Protein AF-A0A969IMB9-F1 (afdb_monomer_lite)

Sequence (146 aa):
MRGFCYAARTKSISRAAEKLRLSQPSVSLQIKALEQELGAQLFERRGRDIHIELPVTLGEAVLGARIDVPTIDGPVTLSVPRGSNTGTTLRLKNRGIAGANGGARGNQYVRLSLSLPPSTGEAFDAFLERWSAEHPYDPRKNLPTG

Secondary structure (DSSP, 8-state):
-HHHHHHHHHS-HHHHHHHTT--HHHHHHHHHHHHHHHTS-S-EEETTEEEEEEEE-HHHHHH-EEEEEEETTEEEEEEEPTT--TT-EEEETT-SPPPGGGPPP--EEEEEEE---S---HHHHHHHHHHHHHS---TTTTSPP-

Foldseek 3Di:
DQQVVQCVVQVFNVVSCVVVVHDPVVSVVVLVVVCVVVVHRAWDDDPQEIEGEDEDEPCCQQVWDWDWDRANGGTDTDTRDHNHAAQDKDKAAQRTHQDPPRDGGYIYIYGYHYDYDPDQDPVNVVVCVVVCVVDPDDPCPPPDDD

pLDDT: mean 80.12, std 17.5, range [43.72, 98.12]

Structure (mmCIF, N/CA/C/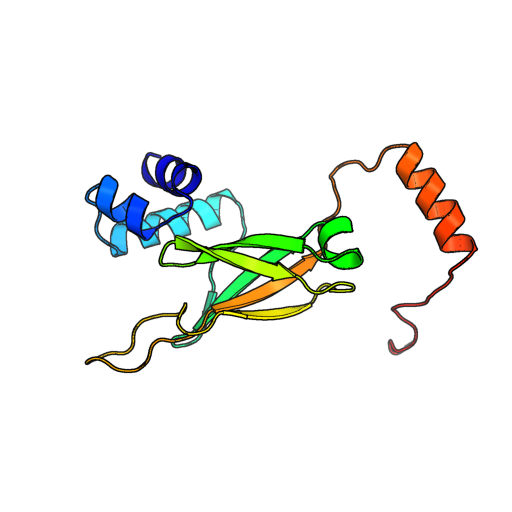O backbone):
data_AF-A0A969IMB9-F1
#
_entry.id   AF-A0A969IMB9-F1
#
loop_
_atom_site.group_PDB
_atom_site.id
_atom_site.type_symbol
_atom_site.label_atom_id
_atom_site.label_alt_id
_atom_site.label_comp_id
_atom_site.label_asym_id
_atom_site.label_entity_id
_atom_site.label_seq_id
_atom_site.pdbx_PDB_ins_code
_atom_site.Cartn_x
_atom_site.Cartn_y
_atom_site.Cartn_z
_atom_site.occupancy
_atom_site.B_iso_or_equiv
_atom_site.auth_seq_id
_atom_site.auth_comp_id
_atom_site.auth_asym_id
_atom_site.auth_atom_id
_atom_site.pdbx_PDB_model_num
ATOM 1 N N . MET A 1 1 ? 24.369 11.920 1.033 1.00 54.59 1 MET A N 1
ATOM 2 C CA . MET A 1 1 ? 23.051 11.434 0.552 1.00 54.59 1 MET A CA 1
ATOM 3 C C . MET A 1 1 ? 22.359 12.456 -0.363 1.00 54.59 1 MET A C 1
ATOM 5 O O . MET A 1 1 ? 21.470 13.170 0.075 1.00 54.59 1 MET A O 1
ATOM 9 N N . ARG A 1 2 ? 22.753 12.569 -1.643 1.00 50.72 2 ARG A N 1
ATOM 10 C CA . ARG A 1 2 ? 22.050 13.443 -2.617 1.00 50.72 2 ARG A CA 1
ATOM 11 C C . ARG A 1 2 ? 20.963 12.694 -3.405 1.00 50.72 2 ARG A C 1
ATOM 13 O O . ARG A 1 2 ? 19.914 13.272 -3.644 1.00 50.72 2 ARG A O 1
ATOM 20 N N . GLY A 1 3 ? 21.193 11.405 -3.685 1.00 49.72 3 GLY A N 1
ATOM 21 C CA . GLY A 1 3 ? 20.258 10.405 -4.237 1.00 49.72 3 GLY A CA 1
ATOM 22 C C . GLY A 1 3 ? 18.849 10.456 -3.687 1.00 49.72 3 GLY A C 1
ATOM 23 O O . GLY A 1 3 ? 17.905 10.855 -4.362 1.00 49.72 3 GLY A O 1
ATOM 24 N N . PHE A 1 4 ? 18.755 10.075 -2.420 1.00 48.19 4 PHE A N 1
ATOM 25 C CA . PHE A 1 4 ? 17.519 9.971 -1.667 1.00 48.19 4 PHE A CA 1
ATOM 26 C C . PHE A 1 4 ? 16.794 11.310 -1.513 1.00 48.19 4 PHE A C 1
ATOM 28 O O . PHE A 1 4 ? 15.621 11.393 -1.842 1.00 48.19 4 PHE A O 1
ATOM 35 N N . CYS A 1 5 ? 17.481 12.388 -1.113 1.00 47.75 5 CYS A N 1
ATOM 36 C CA . CYS A 1 5 ? 16.846 13.705 -1.004 1.00 47.75 5 CYS A CA 1
ATOM 37 C C . CYS A 1 5 ? 16.279 14.185 -2.346 1.00 47.75 5 CYS A C 1
ATOM 39 O O . CYS A 1 5 ? 15.254 14.864 -2.374 1.00 47.75 5 CYS A O 1
ATOM 41 N N . TYR A 1 6 ? 16.918 13.817 -3.463 1.00 53.62 6 TYR A N 1
ATOM 42 C CA . TYR A 1 6 ? 16.375 14.093 -4.784 1.00 53.62 6 TYR A CA 1
ATOM 43 C C . TYR A 1 6 ? 15.188 13.194 -5.109 1.00 53.62 6 TYR A C 1
ATOM 45 O O . TYR A 1 6 ? 14.155 13.724 -5.490 1.00 53.62 6 TYR A O 1
ATOM 53 N N . ALA A 1 7 ? 15.299 11.879 -4.902 1.00 50.91 7 ALA A N 1
ATOM 54 C CA . ALA A 1 7 ? 14.224 10.917 -5.140 1.00 50.91 7 ALA A CA 1
ATOM 55 C C . ALA A 1 7 ? 12.990 11.176 -4.262 1.00 50.91 7 ALA A C 1
ATOM 57 O O . ALA A 1 7 ? 11.878 11.003 -4.736 1.00 50.91 7 ALA A O 1
ATOM 58 N N . ALA A 1 8 ? 13.164 11.655 -3.031 1.00 48.44 8 ALA A N 1
ATOM 59 C CA . ALA A 1 8 ? 12.088 12.052 -2.128 1.00 48.44 8 ALA A CA 1
ATOM 60 C C . ALA A 1 8 ? 11.425 13.369 -2.571 1.00 48.44 8 ALA A C 1
ATOM 62 O O . ALA A 1 8 ? 10.204 13.490 -2.527 1.00 48.44 8 ALA A O 1
ATOM 63 N N . ARG A 1 9 ? 12.202 14.343 -3.074 1.00 49.06 9 ARG A N 1
ATOM 64 C CA . ARG A 1 9 ? 11.669 15.614 -3.608 1.00 49.06 9 ARG A CA 1
ATOM 65 C C . ARG A 1 9 ? 11.014 15.468 -4.982 1.00 49.06 9 ARG A C 1
ATOM 67 O O . ARG A 1 9 ? 10.027 16.136 -5.260 1.00 49.06 9 ARG A O 1
ATOM 74 N N . THR A 1 10 ? 11.559 14.625 -5.858 1.00 48.69 10 THR A N 1
ATOM 75 C CA . THR A 1 10 ? 11.020 14.363 -7.206 1.00 48.69 10 THR A CA 1
ATOM 76 C C . THR A 1 10 ? 10.035 13.205 -7.232 1.00 48.69 10 THR A C 1
ATOM 78 O O . THR A 1 10 ? 9.432 12.949 -8.277 1.00 48.69 10 THR A O 1
ATOM 81 N N . LYS A 1 11 ? 9.923 12.479 -6.114 1.00 53.38 11 LYS A N 1
ATOM 82 C CA . LYS A 1 11 ? 9.200 11.215 -5.959 1.00 53.38 11 LYS A CA 1
ATOM 83 C C . LYS A 1 11 ? 9.602 10.136 -6.988 1.00 53.38 11 LYS A C 1
ATOM 85 O O . LYS A 1 11 ? 8.891 9.151 -7.133 1.00 53.38 11 LYS A O 1
ATOM 90 N N . SER A 1 12 ? 10.720 10.292 -7.717 1.00 52.66 12 SER A N 1
ATOM 91 C CA . SER A 1 12 ? 11.123 9.423 -8.838 1.00 52.66 12 SER A CA 1
ATOM 92 C C . SER A 1 12 ? 12.606 9.063 -8.820 1.00 52.66 12 SER A C 1
ATOM 94 O O . SER A 1 12 ? 13.478 9.935 -8.849 1.00 52.66 12 SER A O 1
ATOM 96 N N . ILE A 1 13 ? 12.866 7.754 -8.848 1.00 56.84 13 ILE A N 1
ATOM 97 C CA . ILE A 1 13 ? 14.195 7.135 -8.825 1.00 56.84 13 ILE A CA 1
ATOM 98 C C . ILE A 1 13 ? 14.941 7.385 -10.143 1.00 56.84 13 ILE A C 1
ATOM 100 O O . ILE A 1 13 ? 16.089 7.823 -10.119 1.00 56.84 13 ILE A O 1
ATOM 104 N N . SER A 1 14 ? 14.283 7.215 -11.294 1.00 51.72 14 SER A N 1
ATOM 105 C CA . SER A 1 14 ? 14.873 7.510 -12.609 1.00 51.72 14 SER A CA 1
ATOM 106 C C . SER A 1 14 ? 15.214 8.989 -12.780 1.00 51.72 14 SER A C 1
ATOM 108 O O . SER A 1 14 ? 16.307 9.313 -13.234 1.00 51.72 14 SER A O 1
ATOM 110 N N . ARG A 1 15 ? 14.337 9.905 -12.342 1.00 53.34 15 ARG A N 1
ATOM 111 C CA . ARG A 1 15 ? 14.634 11.348 -12.388 1.00 53.34 15 ARG A CA 1
ATOM 112 C C . ARG A 1 15 ? 15.738 11.742 -11.416 1.00 53.34 15 ARG A C 1
ATOM 114 O O . ARG A 1 15 ? 16.507 12.650 -11.711 1.00 53.34 15 ARG A O 1
ATOM 121 N N . ALA A 1 16 ? 15.826 11.085 -10.260 1.00 54.69 16 ALA A N 1
ATOM 122 C CA . ALA A 1 16 ? 16.944 11.281 -9.346 1.00 54.69 16 ALA A CA 1
ATOM 123 C C . ALA A 1 16 ? 18.257 10.803 -9.983 1.00 54.69 16 ALA A C 1
ATOM 125 O O . ALA A 1 16 ? 19.244 11.526 -9.926 1.00 54.69 16 ALA A O 1
ATOM 126 N N . ALA A 1 17 ? 18.257 9.651 -10.659 1.00 54.75 17 ALA A N 1
ATOM 127 C CA . ALA A 1 17 ? 19.410 9.120 -11.386 1.00 54.75 17 ALA A CA 1
ATOM 128 C C . ALA A 1 17 ? 19.898 10.075 -12.486 1.00 54.75 17 ALA A C 1
AT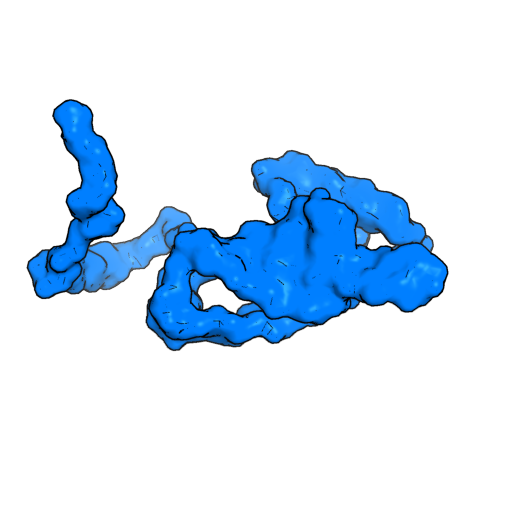OM 130 O O . ALA A 1 17 ? 21.070 10.446 -12.517 1.00 54.75 17 ALA A O 1
ATOM 131 N N . GLU A 1 18 ? 18.976 10.527 -13.337 1.00 56.22 18 GLU A N 1
ATOM 132 C CA . GLU A 1 18 ? 19.235 11.434 -14.456 1.00 56.22 18 GLU A CA 1
ATOM 133 C C . GLU A 1 18 ? 19.770 12.788 -13.968 1.00 56.22 18 GLU A C 1
ATOM 135 O O . GLU A 1 18 ? 20.788 13.288 -14.449 1.00 56.22 18 GLU A O 1
ATOM 140 N N . LYS A 1 19 ? 19.154 13.347 -12.920 1.00 56.94 19 LYS A N 1
ATOM 141 C CA . LYS A 1 19 ? 19.535 14.647 -12.357 1.00 56.94 19 LYS A CA 1
ATOM 142 C C . LYS A 1 19 ? 20.825 14.606 -11.540 1.00 56.94 19 LYS A C 1
ATOM 144 O O . LYS A 1 19 ? 21.503 15.623 -11.414 1.00 56.94 19 LYS A O 1
ATOM 149 N N . LEU A 1 20 ? 21.183 13.438 -11.012 1.00 59.28 20 LEU A N 1
ATOM 150 C CA . LEU A 1 20 ? 22.449 13.203 -10.318 1.00 59.28 20 LEU A CA 1
ATOM 151 C C . LEU A 1 20 ? 23.551 12.692 -11.252 1.00 59.28 20 LEU A C 1
ATOM 153 O O . LEU A 1 20 ? 24.669 12.493 -10.783 1.00 59.28 20 LEU A O 1
ATOM 157 N N . ARG A 1 21 ? 23.255 12.508 -12.549 1.00 61.97 21 ARG A N 1
ATOM 158 C CA . ARG A 1 21 ? 24.157 11.913 -13.551 1.00 61.97 21 ARG A CA 1
ATOM 159 C C . ARG A 1 21 ? 24.731 10.566 -13.092 1.00 61.97 21 ARG A C 1
ATOM 161 O O . ARG A 1 21 ? 25.902 10.271 -13.313 1.00 61.97 21 ARG A O 1
ATOM 168 N N . LEU A 1 22 ? 23.914 9.765 -12.411 1.00 61.50 22 LEU A N 1
ATOM 169 C CA . LEU A 1 22 ? 24.300 8.455 -11.893 1.00 61.50 22 LEU A CA 1
ATOM 170 C C . LEU A 1 22 ? 23.792 7.338 -12.802 1.00 61.50 22 LEU A C 1
ATOM 172 O O . LEU A 1 22 ? 22.708 7.419 -13.376 1.00 61.50 22 LEU A O 1
ATOM 176 N N . SER A 1 23 ? 24.567 6.259 -12.881 1.00 60.41 23 SER A N 1
ATOM 177 C CA . SER A 1 23 ? 24.147 5.037 -13.564 1.00 60.41 23 SER A CA 1
ATOM 178 C C . SER A 1 23 ? 23.084 4.285 -12.747 1.00 60.41 23 SER A C 1
ATOM 180 O O . SER A 1 23 ? 23.063 4.345 -11.515 1.00 60.41 23 SER A O 1
ATOM 182 N N . GLN A 1 24 ? 22.211 3.534 -13.420 1.00 52.66 24 GLN A N 1
ATOM 183 C CA . GLN A 1 24 ? 21.184 2.703 -12.776 1.00 52.66 24 GLN A CA 1
ATOM 184 C C . GLN A 1 24 ? 21.748 1.708 -11.718 1.00 52.66 24 GLN A C 1
ATOM 186 O O . GLN A 1 24 ? 21.113 1.537 -10.669 1.00 52.66 24 GLN A O 1
ATOM 191 N N . PRO A 1 25 ? 22.950 1.113 -11.891 1.00 53.84 25 PRO A N 1
ATOM 192 C CA . PRO A 1 25 ? 23.624 0.355 -10.829 1.00 53.84 25 PRO A CA 1
ATOM 193 C C . PRO A 1 25 ? 23.910 1.165 -9.552 1.00 53.84 25 PRO A C 1
ATOM 195 O O . PRO A 1 25 ? 23.682 0.675 -8.446 1.00 53.84 25 PRO A O 1
ATOM 198 N N . SER A 1 26 ? 24.339 2.425 -9.678 1.00 51.50 26 SER A N 1
ATOM 199 C CA . SER A 1 26 ? 24.624 3.306 -8.531 1.00 51.50 26 SER A CA 1
ATOM 200 C C . SER A 1 26 ? 23.366 3.670 -7.739 1.00 51.50 26 SER A C 1
ATOM 202 O O . SER A 1 26 ? 23.424 3.890 -6.533 1.00 51.50 26 SER A O 1
ATOM 204 N N . VAL A 1 27 ? 22.216 3.703 -8.406 1.00 58.75 27 VAL A N 1
ATOM 205 C CA . VAL A 1 27 ? 20.914 3.981 -7.791 1.00 58.75 27 VAL A CA 1
ATOM 206 C C . VAL A 1 27 ? 20.382 2.753 -7.055 1.00 58.75 27 VAL A C 1
ATOM 208 O O . VAL A 1 27 ? 19.882 2.872 -5.943 1.00 58.75 27 VAL A O 1
ATOM 211 N N . SER A 1 28 ? 20.582 1.563 -7.623 1.00 58.03 28 SER A N 1
ATOM 212 C CA . SER A 1 28 ? 20.258 0.291 -6.964 1.00 58.03 28 SER A CA 1
ATOM 213 C C . SER A 1 28 ? 21.062 0.101 -5.668 1.00 58.03 28 SER A C 1
ATOM 215 O O . SER A 1 28 ? 20.511 -0.331 -4.659 1.00 58.03 28 SER A O 1
ATOM 217 N N . LEU A 1 29 ? 22.341 0.499 -5.656 1.00 57.47 29 LEU A N 1
ATOM 218 C CA . LEU A 1 29 ? 23.175 0.515 -4.444 1.00 57.47 29 LEU A CA 1
ATOM 219 C C . LEU A 1 29 ? 22.670 1.509 -3.387 1.00 57.47 29 LEU A C 1
ATOM 221 O O . LEU A 1 29 ? 22.744 1.220 -2.197 1.00 57.47 29 LEU A O 1
ATOM 225 N N . GLN A 1 30 ? 22.121 2.653 -3.803 1.00 54.06 30 GLN A N 1
ATOM 226 C CA . GLN A 1 30 ? 21.532 3.629 -2.879 1.00 54.06 30 GLN A CA 1
ATOM 227 C C . GLN A 1 30 ? 20.197 3.160 -2.293 1.00 54.06 30 GLN A C 1
ATOM 229 O O . GLN A 1 30 ? 19.937 3.428 -1.126 1.00 54.06 30 GLN A O 1
ATOM 234 N N . ILE A 1 31 ? 19.379 2.440 -3.069 1.00 61.81 31 ILE A N 1
ATOM 235 C CA . ILE A 1 31 ? 18.156 1.796 -2.566 1.00 61.81 31 ILE A CA 1
ATOM 236 C C . ILE A 1 31 ? 18.528 0.739 -1.528 1.00 61.81 31 ILE A C 1
ATOM 238 O O . ILE A 1 31 ? 17.989 0.759 -0.433 1.00 61.81 31 ILE A O 1
ATOM 242 N N . LYS A 1 32 ? 19.520 -0.107 -1.821 1.00 58.50 32 LYS A N 1
ATOM 243 C CA . LYS A 1 32 ? 19.975 -1.151 -0.896 1.00 58.50 32 LYS A CA 1
ATOM 244 C C . LYS A 1 32 ? 20.555 -0.584 0.406 1.00 58.50 32 LYS A C 1
ATOM 246 O O . LYS A 1 32 ? 20.305 -1.129 1.473 1.00 58.50 32 LYS A O 1
ATOM 251 N N . ALA A 1 33 ? 21.297 0.523 0.329 1.00 52.91 33 ALA A N 1
ATOM 252 C CA . ALA A 1 33 ? 21.795 1.229 1.512 1.00 52.91 33 ALA A CA 1
ATOM 253 C C . ALA A 1 33 ? 20.653 1.819 2.360 1.00 52.91 33 ALA A C 1
ATOM 255 O O . ALA A 1 33 ? 20.711 1.775 3.583 1.00 52.91 33 ALA A O 1
ATOM 256 N N . LEU A 1 34 ? 19.594 2.314 1.716 1.00 51.34 34 LEU A N 1
ATOM 257 C CA . LEU A 1 34 ? 18.409 2.839 2.391 1.00 51.34 34 LEU A CA 1
ATOM 258 C C . LEU A 1 34 ? 17.551 1.728 3.012 1.00 51.34 34 LEU A C 1
ATOM 260 O O . LEU A 1 34 ? 17.059 1.889 4.120 1.00 51.34 34 LEU A O 1
ATOM 264 N N . GLU A 1 35 ? 17.392 0.594 2.330 1.00 63.59 35 GLU A N 1
ATOM 265 C CA . GLU A 1 35 ? 16.725 -0.596 2.876 1.00 63.59 35 GLU A CA 1
ATOM 266 C C . GLU A 1 35 ? 17.452 -1.114 4.128 1.00 63.59 35 GLU A C 1
ATOM 268 O O . GLU A 1 35 ? 16.808 -1.524 5.090 1.00 63.59 35 GLU A O 1
ATOM 273 N N . GLN A 1 36 ? 18.790 -1.038 4.147 1.00 52.38 36 GLN A N 1
ATOM 274 C CA . GLN A 1 36 ? 19.604 -1.366 5.323 1.00 52.38 36 GLN A CA 1
ATOM 275 C C . GLN A 1 36 ? 19.453 -0.353 6.466 1.00 52.38 36 GLN A C 1
ATOM 277 O O . GLN A 1 36 ? 19.456 -0.755 7.624 1.00 52.38 36 GLN A O 1
ATOM 282 N N . GLU A 1 37 ? 19.303 0.936 6.159 1.00 43.72 37 GLU A N 1
ATOM 283 C CA . GLU A 1 37 ? 19.127 2.003 7.155 1.00 43.72 37 GLU A CA 1
ATOM 284 C C . GLU A 1 37 ? 17.705 2.030 7.746 1.00 43.72 37 GLU A C 1
ATOM 286 O O . GLU A 1 37 ? 17.531 2.260 8.940 1.00 43.72 37 GLU A O 1
ATOM 291 N N . LEU A 1 38 ? 16.686 1.745 6.929 1.00 51.78 38 LEU A N 1
ATOM 292 C CA . LEU A 1 38 ? 15.278 1.663 7.339 1.00 51.78 38 LEU A CA 1
ATOM 293 C C . LEU A 1 38 ? 14.899 0.299 7.936 1.00 51.78 38 LEU A C 1
ATOM 295 O O . LEU A 1 38 ? 13.809 0.163 8.487 1.00 51.78 38 LEU A O 1
ATOM 299 N N . GLY A 1 39 ? 15.754 -0.719 7.791 1.00 47.28 39 GLY A N 1
ATOM 300 C CA . GLY A 1 39 ? 15.476 -2.087 8.233 1.00 47.28 39 GLY A CA 1
ATOM 301 C C . GLY A 1 39 ? 14.326 -2.772 7.482 1.00 47.28 39 GLY A C 1
ATOM 302 O O . GLY A 1 39 ? 13.771 -3.748 7.981 1.00 47.28 39 GLY A O 1
ATOM 303 N N . ALA A 1 40 ? 13.947 -2.271 6.301 1.00 56.16 40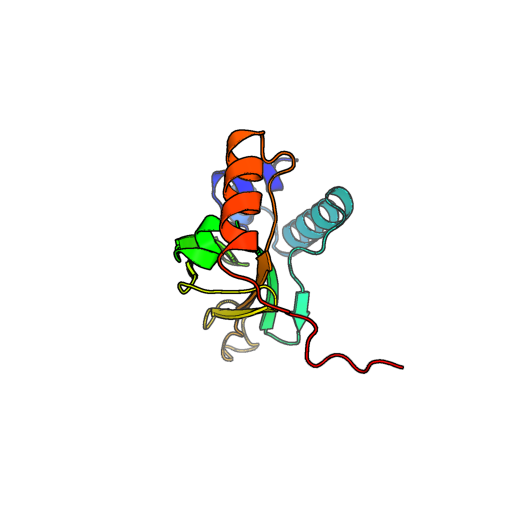 ALA A N 1
ATOM 304 C CA . ALA A 1 40 ? 12.813 -2.763 5.523 1.00 56.16 40 ALA A CA 1
ATOM 305 C C . ALA A 1 40 ? 13.137 -2.798 4.024 1.00 56.16 40 ALA A C 1
ATOM 307 O O . ALA A 1 40 ? 13.651 -1.830 3.461 1.00 56.16 40 ALA A O 1
ATOM 308 N N . GLN A 1 41 ? 12.811 -3.917 3.370 1.00 62.06 41 GLN A N 1
ATOM 309 C CA . GLN A 1 41 ? 12.975 -4.079 1.928 1.00 62.06 41 GLN A CA 1
ATOM 310 C C . GLN A 1 41 ? 11.875 -3.303 1.190 1.00 62.06 41 GLN A C 1
ATOM 312 O O . GLN A 1 41 ? 10.688 -3.562 1.374 1.00 62.06 41 GLN A O 1
ATOM 317 N N . LEU A 1 42 ? 12.268 -2.348 0.349 1.00 67.50 42 LEU A N 1
ATOM 318 C CA . LEU A 1 42 ? 11.359 -1.443 -0.352 1.00 67.50 42 LEU A CA 1
ATOM 319 C C . LEU A 1 42 ? 10.873 -2.046 -1.670 1.00 67.50 42 LEU A C 1
ATOM 321 O O . LEU A 1 42 ? 9.733 -1.807 -2.064 1.00 67.50 42 LEU A O 1
ATOM 325 N N . PHE A 1 43 ? 11.717 -2.829 -2.349 1.00 75.50 43 PHE A N 1
ATOM 326 C CA . PHE A 1 43 ? 11.360 -3.511 -3.591 1.00 75.50 43 PHE A CA 1
ATOM 327 C C . PHE A 1 43 ? 11.866 -4.955 -3.607 1.00 75.50 43 PHE A C 1
ATOM 329 O O . PHE A 1 43 ? 13.056 -5.238 -3.480 1.00 75.50 43 PHE A O 1
ATOM 336 N N . GLU A 1 44 ? 10.967 -5.897 -3.856 1.00 83.00 44 GLU A N 1
ATOM 337 C CA . GLU A 1 44 ? 11.296 -7.297 -4.086 1.00 83.00 44 GLU A CA 1
ATOM 338 C C . GLU A 1 44 ? 11.113 -7.635 -5.567 1.00 83.00 44 GLU A C 1
ATOM 340 O O . GLU A 1 44 ? 10.030 -7.498 -6.134 1.00 83.00 44 GLU A O 1
ATOM 345 N N . ARG A 1 45 ? 12.180 -8.085 -6.228 1.00 85.00 45 ARG A N 1
ATOM 346 C CA . ARG A 1 45 ? 12.109 -8.509 -7.628 1.00 85.00 45 ARG A CA 1
ATOM 347 C C . ARG A 1 45 ? 11.775 -9.995 -7.713 1.00 85.00 45 ARG A C 1
ATOM 349 O O . ARG A 1 45 ? 12.572 -10.829 -7.296 1.00 85.00 45 ARG A O 1
ATOM 356 N N . ARG A 1 46 ? 10.664 -10.325 -8.375 1.00 85.69 46 ARG A N 1
ATOM 357 C CA . ARG A 1 46 ? 10.264 -11.700 -8.714 1.00 85.69 46 ARG A CA 1
ATOM 358 C C . ARG A 1 46 ? 10.236 -11.870 -10.229 1.00 85.69 46 ARG A C 1
ATOM 360 O O . ARG A 1 46 ? 9.297 -11.475 -10.916 1.00 85.69 46 ARG A O 1
ATOM 367 N N . GLY A 1 47 ? 11.320 -12.411 -10.783 1.00 88.88 47 GLY A N 1
ATOM 368 C CA . GLY A 1 47 ? 11.500 -12.502 -12.233 1.00 88.88 47 GLY A CA 1
ATOM 369 C C . GLY A 1 47 ? 11.573 -11.114 -12.880 1.00 88.88 47 GLY A C 1
ATOM 370 O O . GLY A 1 47 ? 12.571 -10.405 -12.725 1.00 88.88 47 GLY A O 1
ATOM 371 N N . ARG A 1 48 ? 10.533 -10.728 -13.628 1.00 85.62 48 ARG A N 1
ATOM 372 C CA . ARG A 1 48 ? 10.384 -9.371 -14.191 1.00 85.62 48 ARG A CA 1
ATOM 373 C C . ARG A 1 48 ? 9.426 -8.495 -13.390 1.00 85.62 48 ARG A C 1
ATOM 375 O O . ARG A 1 48 ? 9.365 -7.297 -13.648 1.00 85.62 48 ARG A O 1
ATOM 382 N N . ASP A 1 49 ? 8.701 -9.067 -12.441 1.00 89.44 49 ASP A N 1
ATOM 383 C CA . ASP A 1 49 ? 7.746 -8.334 -11.632 1.00 89.44 49 ASP A CA 1
ATOM 384 C C . ASP A 1 49 ? 8.428 -7.745 -10.392 1.00 89.44 49 ASP A C 1
ATOM 386 O O . ASP A 1 49 ? 9.443 -8.252 -9.904 1.00 89.44 49 ASP A O 1
ATOM 390 N N . ILE A 1 50 ? 7.878 -6.639 -9.909 1.00 87.06 50 ILE A N 1
ATOM 391 C CA . ILE A 1 50 ? 8.311 -5.945 -8.699 1.00 87.06 50 ILE A CA 1
ATOM 392 C C . ILE A 1 50 ? 7.200 -6.067 -7.668 1.00 87.06 50 ILE A C 1
ATOM 394 O O . ILE A 1 50 ? 6.036 -5.856 -7.984 1.00 87.06 50 ILE A O 1
ATOM 398 N N . HIS A 1 51 ? 7.544 -6.398 -6.440 1.00 91.00 51 HIS A N 1
ATOM 399 C CA . HIS A 1 51 ? 6.628 -6.493 -5.320 1.00 91.00 51 HIS A CA 1
ATOM 400 C C . HIS A 1 51 ? 7.048 -5.474 -4.274 1.00 91.00 51 HIS A C 1
ATOM 402 O O . HIS A 1 51 ? 8.235 -5.324 -3.996 1.00 91.00 51 HIS A O 1
ATOM 408 N N . ILE A 1 52 ? 6.077 -4.758 -3.726 1.00 87.06 52 ILE A N 1
ATOM 409 C CA . ILE A 1 52 ? 6.293 -3.853 -2.602 1.00 87.06 52 ILE A CA 1
ATOM 410 C C . ILE A 1 52 ? 5.232 -4.113 -1.543 1.00 87.06 52 ILE A C 1
ATOM 412 O O . ILE A 1 52 ? 4.100 -4.490 -1.870 1.00 87.06 52 ILE A O 1
ATOM 416 N N . GLU A 1 53 ? 5.586 -3.853 -0.295 1.00 88.19 53 GLU A N 1
ATOM 417 C CA . GLU A 1 53 ? 4.626 -3.704 0.787 1.00 88.19 53 GLU A CA 1
ATOM 418 C C . GLU A 1 53 ? 4.390 -2.212 1.015 1.00 88.19 53 GLU A C 1
ATOM 420 O O . GLU A 1 53 ? 5.333 -1.442 1.195 1.00 88.19 53 GLU A O 1
ATOM 425 N N . LEU A 1 54 ? 3.133 -1.785 0.916 1.00 90.44 54 LEU A N 1
ATOM 426 C CA . LEU A 1 54 ? 2.749 -0.385 1.032 1.00 90.44 54 LEU A CA 1
ATOM 427 C C . LEU A 1 54 ? 1.932 -0.194 2.311 1.00 90.44 54 LEU A C 1
ATOM 429 O O . LEU A 1 54 ? 0.791 -0.672 2.364 1.00 90.44 54 LEU A O 1
ATOM 433 N N . PRO A 1 55 ? 2.483 0.493 3.327 1.00 91.06 55 PRO A N 1
ATOM 434 C CA . PRO A 1 55 ? 1.710 0.853 4.498 1.00 91.06 55 PRO A CA 1
ATOM 435 C C . PRO A 1 55 ? 0.602 1.833 4.105 1.00 91.06 55 PRO A C 1
ATOM 437 O O . PRO A 1 55 ? 0.846 2.802 3.385 1.00 91.06 55 PRO A O 1
ATOM 440 N N . VAL A 1 56 ? -0.609 1.576 4.586 1.00 94.19 56 VAL A N 1
ATOM 441 C CA . VAL A 1 56 ? -1.767 2.463 4.447 1.00 94.19 56 VAL A CA 1
ATOM 442 C C . VAL A 1 56 ? -2.397 2.698 5.810 1.00 94.19 56 VAL A C 1
ATOM 444 O O . VAL A 1 56 ? -2.383 1.833 6.687 1.00 94.19 56 VAL A O 1
ATOM 447 N N . THR A 1 57 ? -2.955 3.882 5.993 1.00 95.00 57 THR A N 1
ATOM 448 C CA . THR A 1 57 ? -3.679 4.246 7.208 1.00 95.00 57 THR A CA 1
ATOM 449 C C . THR A 1 57 ? -5.016 3.511 7.292 1.00 95.00 57 THR A C 1
ATOM 451 O O . THR A 1 57 ? -5.593 3.091 6.282 1.00 95.00 57 THR A O 1
ATOM 454 N N . LEU A 1 58 ? -5.566 3.422 8.507 1.00 95.06 58 LEU A N 1
ATOM 455 C CA . LEU A 1 58 ? -6.921 2.907 8.717 1.00 95.06 58 LEU A CA 1
ATOM 456 C C . LEU A 1 58 ? -7.956 3.675 7.876 1.00 95.06 58 LEU A C 1
ATOM 458 O O . LEU A 1 58 ? -8.834 3.064 7.274 1.00 95.06 58 LEU A O 1
ATOM 462 N N . GLY A 1 59 ? -7.828 5.003 7.788 1.00 95.69 59 GLY A N 1
ATOM 463 C CA . GLY A 1 59 ? -8.732 5.847 7.006 1.00 95.69 59 GLY A CA 1
ATOM 464 C C . GLY A 1 59 ? -8.697 5.528 5.511 1.00 95.69 59 GLY A C 1
ATOM 465 O O . GLY A 1 59 ? -9.747 5.314 4.911 1.00 95.69 59 GLY A O 1
ATOM 466 N N . GLU A 1 60 ? -7.505 5.431 4.917 1.00 97.56 60 GLU A N 1
ATOM 467 C CA . GLU A 1 60 ? -7.343 5.096 3.493 1.00 97.56 60 GLU A CA 1
ATOM 468 C C . GLU A 1 60 ? -7.914 3.718 3.156 1.00 97.56 60 GLU A C 1
ATOM 470 O O . GLU A 1 60 ? -8.538 3.540 2.110 1.00 97.56 60 GLU A O 1
ATOM 475 N N . ALA A 1 61 ? -7.739 2.745 4.047 1.00 97.38 61 ALA A N 1
ATOM 476 C CA . ALA A 1 61 ? -8.254 1.399 3.860 1.00 97.38 61 ALA A CA 1
ATOM 477 C C . ALA A 1 61 ? -9.782 1.327 4.006 1.00 97.38 61 ALA A C 1
ATOM 479 O O . ALA A 1 61 ? -10.463 0.750 3.155 1.00 97.38 61 ALA A O 1
ATOM 480 N N . VAL A 1 62 ? -10.335 1.944 5.054 1.00 96.81 62 VAL A N 1
ATOM 481 C CA . VAL A 1 62 ? -11.773 1.909 5.356 1.00 96.81 62 VAL A CA 1
ATOM 482 C C . VAL A 1 62 ? -12.572 2.750 4.369 1.00 96.81 62 VAL A C 1
ATOM 484 O O . VAL A 1 62 ? -13.630 2.314 3.921 1.00 96.81 62 VAL A O 1
ATOM 487 N N . LEU A 1 63 ? -12.089 3.943 4.020 1.00 97.62 63 LEU A N 1
ATOM 488 C CA . LEU A 1 63 ? -12.824 4.912 3.204 1.00 97.62 63 LEU A CA 1
ATOM 489 C C . LEU A 1 63 ? -12.467 4.835 1.716 1.00 97.62 63 LEU A C 1
ATOM 491 O O . LEU A 1 63 ? -13.266 5.269 0.885 1.00 97.62 63 LEU A O 1
ATOM 495 N N . GLY A 1 64 ? -11.334 4.219 1.378 1.00 97.69 64 GLY A N 1
ATOM 496 C CA . GLY A 1 64 ? -10.728 4.298 0.055 1.00 97.69 64 GLY A CA 1
ATOM 497 C C . GLY A 1 64 ? -9.919 5.586 -0.103 1.00 97.69 64 GLY A C 1
ATOM 498 O O . GLY A 1 64 ? -10.167 6.591 0.562 1.00 97.69 64 GLY A O 1
ATOM 499 N N . ALA A 1 65 ? -8.932 5.563 -0.996 1.00 97.25 65 ALA A N 1
ATOM 500 C CA . ALA A 1 65 ? -8.042 6.700 -1.209 1.00 97.25 65 ALA A CA 1
ATOM 501 C C . ALA A 1 65 ? -7.391 6.681 -2.594 1.00 97.25 65 ALA A C 1
ATOM 503 O O . ALA A 1 65 ? -7.384 5.666 -3.293 1.00 97.25 65 ALA A O 1
ATOM 504 N N . ARG A 1 66 ? -6.796 7.811 -2.983 1.00 97.38 66 ARG A N 1
ATOM 505 C CA . ARG A 1 66 ? -5.835 7.884 -4.088 1.00 97.38 66 ARG A CA 1
ATOM 506 C C . ARG A 1 66 ? -4.489 8.288 -3.507 1.00 97.38 66 ARG A C 1
ATOM 508 O O . ARG A 1 66 ? -4.366 9.398 -3.002 1.00 97.38 66 ARG A O 1
ATOM 515 N N . ILE A 1 67 ? -3.513 7.393 -3.581 1.00 90.38 67 ILE A N 1
ATOM 516 C CA . ILE A 1 67 ? -2.198 7.575 -2.957 1.00 90.38 67 ILE A CA 1
ATOM 517 C C . ILE A 1 67 ? -1.086 7.447 -3.991 1.00 90.38 67 ILE A C 1
ATOM 519 O O . ILE A 1 67 ? -1.235 6.755 -5.001 1.00 90.38 67 ILE A O 1
ATOM 523 N N . ASP A 1 68 ? 0.033 8.121 -3.744 1.00 85.62 68 ASP A N 1
ATOM 524 C CA . ASP A 1 68 ? 1.224 7.998 -4.577 1.00 85.62 68 ASP A CA 1
ATOM 525 C C . ASP A 1 68 ? 1.999 6.740 -4.193 1.00 85.62 68 ASP A C 1
ATOM 527 O O . ASP A 1 68 ? 2.382 6.555 -3.040 1.00 85.62 68 ASP A O 1
ATOM 531 N N . VAL A 1 69 ? 2.272 5.894 -5.181 1.00 85.75 69 VAL A N 1
ATOM 532 C CA . VAL A 1 69 ? 3.004 4.644 -4.994 1.00 85.75 69 VAL A CA 1
ATOM 533 C C . VAL A 1 69 ? 4.351 4.730 -5.689 1.00 85.75 69 VAL A C 1
ATOM 535 O O . VAL A 1 69 ? 4.389 5.034 -6.887 1.00 85.75 69 VAL A O 1
ATOM 538 N N . PRO A 1 70 ? 5.462 4.444 -4.990 1.00 80.38 70 PRO A N 1
ATOM 539 C CA . PRO A 1 70 ? 6.774 4.452 -5.609 1.00 80.38 70 PRO A CA 1
ATOM 540 C C . PRO A 1 70 ? 6.890 3.303 -6.618 1.00 80.38 70 PRO A C 1
ATOM 542 O O . PRO A 1 70 ? 6.568 2.155 -6.317 1.00 80.38 70 PRO A O 1
ATOM 545 N N . THR A 1 71 ? 7.382 3.603 -7.818 1.00 80.75 71 THR A N 1
ATOM 546 C CA . THR A 1 71 ? 7.785 2.598 -8.814 1.00 80.75 71 THR A CA 1
ATOM 547 C C . THR A 1 71 ? 9.217 2.864 -9.257 1.00 80.75 71 THR A C 1
ATOM 549 O O . THR A 1 71 ? 9.768 3.944 -9.022 1.00 80.75 71 THR A O 1
ATOM 552 N N . ILE A 1 72 ? 9.812 1.900 -9.954 1.00 71.62 72 ILE A N 1
ATOM 553 C CA . ILE A 1 72 ? 11.176 2.023 -10.480 1.00 71.62 72 ILE A CA 1
ATOM 554 C C . ILE A 1 72 ? 11.345 3.162 -11.501 1.00 71.62 72 ILE A C 1
ATOM 556 O O . ILE A 1 72 ? 12.454 3.670 -11.634 1.00 71.62 72 ILE A O 1
ATOM 560 N N . ASP A 1 73 ? 10.267 3.602 -12.167 1.00 71.88 73 ASP A N 1
ATOM 561 C CA . ASP A 1 73 ? 10.297 4.700 -13.153 1.00 71.88 73 ASP A CA 1
ATOM 562 C C . ASP A 1 73 ? 9.840 6.053 -12.572 1.00 71.88 73 ASP A C 1
ATOM 564 O O . ASP A 1 73 ? 9.903 7.095 -13.228 1.00 71.88 73 ASP A O 1
ATOM 568 N N . GLY A 1 74 ? 9.338 6.066 -11.338 1.00 70.69 74 GLY A N 1
ATOM 569 C CA . GLY A 1 74 ? 8.670 7.227 -10.753 1.00 70.69 74 GLY A CA 1
ATOM 570 C C . GLY A 1 74 ? 7.405 6.873 -9.985 1.00 70.69 74 GLY A C 1
ATOM 571 O O . GLY A 1 74 ? 6.970 5.726 -10.006 1.00 70.69 74 GLY A O 1
ATOM 572 N N . PRO A 1 75 ? 6.794 7.834 -9.291 1.00 78.00 75 PRO A N 1
ATOM 573 C CA . PRO A 1 75 ? 5.590 7.565 -8.533 1.00 78.00 75 PRO A CA 1
ATOM 574 C C . PRO A 1 75 ? 4.408 7.448 -9.499 1.00 78.00 75 PRO A C 1
ATOM 576 O O . PRO A 1 75 ? 4.372 8.101 -10.548 1.00 78.00 75 PRO A O 1
ATOM 579 N N . VAL A 1 76 ? 3.416 6.648 -9.142 1.00 86.75 76 VAL A N 1
ATOM 580 C CA . VAL A 1 76 ? 2.131 6.622 -9.844 1.00 86.75 76 VAL A CA 1
ATOM 581 C C . VAL A 1 76 ? 1.001 6.690 -8.837 1.00 86.75 76 VAL A C 1
ATOM 583 O O . VAL A 1 76 ? 1.089 6.107 -7.760 1.00 86.75 76 VAL A O 1
ATOM 586 N N . THR A 1 77 ? -0.079 7.376 -9.194 1.00 93.38 77 THR A N 1
ATOM 587 C CA . THR A 1 77 ? -1.277 7.396 -8.359 1.00 93.38 77 THR A CA 1
ATOM 588 C C . THR A 1 77 ? -1.989 6.046 -8.443 1.00 93.38 77 THR A C 1
ATOM 590 O O . THR A 1 77 ? -2.410 5.626 -9.524 1.00 93.38 77 THR A O 1
ATOM 593 N N . LEU A 1 78 ? -2.153 5.384 -7.301 1.00 95.31 78 LEU A N 1
ATOM 594 C CA . LEU A 1 78 ? -2.917 4.152 -7.133 1.00 95.31 78 LEU A CA 1
ATOM 595 C C . LEU A 1 78 ? -4.234 4.457 -6.417 1.00 95.31 78 LEU A C 1
ATOM 597 O O . LEU A 1 78 ? -4.265 5.216 -5.451 1.00 95.31 78 LEU A O 1
ATOM 601 N N . SER A 1 79 ? -5.322 3.843 -6.880 1.00 98.00 79 SER A N 1
ATOM 602 C CA . SER A 1 79 ? -6.602 3.877 -6.173 1.00 98.00 79 SER A CA 1
ATOM 603 C C . SER A 1 79 ? -6.661 2.714 -5.187 1.00 98.00 79 SER A C 1
ATOM 605 O O . SER A 1 79 ? -6.624 1.560 -5.613 1.00 98.00 79 SER A O 1
ATOM 607 N N . VAL A 1 80 ? -6.775 3.015 -3.896 1.00 97.62 80 VAL A N 1
ATOM 608 C CA . VAL A 1 80 ? -7.064 2.049 -2.832 1.00 97.62 80 VAL A CA 1
ATOM 609 C C . VAL A 1 80 ? -8.583 1.879 -2.752 1.00 97.62 80 VAL A C 1
ATOM 611 O O . VAL A 1 80 ? -9.282 2.866 -2.500 1.00 97.62 80 VAL A O 1
ATOM 614 N N . PRO A 1 81 ? -9.126 0.675 -3.004 1.00 97.94 81 PRO A N 1
ATOM 615 C CA . PRO A 1 81 ? -10.557 0.423 -2.864 1.00 97.94 81 PRO A CA 1
ATOM 616 C C . PRO A 1 81 ? -11.039 0.619 -1.423 1.00 97.94 81 PRO A C 1
ATOM 618 O O . PRO A 1 81 ? -10.323 0.300 -0.474 1.00 97.94 81 PRO A O 1
ATOM 621 N N . ARG A 1 82 ? -12.278 1.091 -1.256 1.00 98.12 82 ARG A N 1
ATOM 622 C CA . ARG A 1 82 ? -12.945 1.150 0.051 1.00 98.12 82 ARG A CA 1
ATOM 623 C C . ARG A 1 82 ? -13.054 -0.255 0.653 1.00 98.12 82 ARG A C 1
ATOM 625 O O . ARG A 1 82 ? -13.423 -1.191 -0.052 1.00 98.12 82 ARG A O 1
ATOM 632 N N . GLY A 1 83 ? -12.771 -0.389 1.946 1.00 96.62 83 GLY A N 1
ATOM 633 C CA . GLY A 1 83 ? -12.775 -1.682 2.635 1.00 96.62 83 GLY A CA 1
ATOM 634 C C . GLY A 1 83 ? -11.577 -2.564 2.278 1.00 96.62 83 GLY A C 1
ATOM 635 O O . GLY A 1 83 ? -11.669 -3.787 2.366 1.00 96.62 83 GLY A O 1
ATOM 636 N N . SER A 1 84 ? -10.462 -1.965 1.848 1.00 97.25 84 SER A N 1
ATOM 637 C CA . SER A 1 84 ? -9.208 -2.700 1.666 1.00 97.25 84 SER A CA 1
ATOM 638 C C . SER A 1 84 ? -8.671 -3.196 3.010 1.00 97.25 84 SER A C 1
ATOM 640 O O . SER A 1 84 ? -8.915 -2.582 4.044 1.00 97.25 84 SER A O 1
ATOM 642 N N . ASN A 1 85 ? -7.919 -4.296 3.000 1.00 95.50 85 ASN A N 1
ATOM 643 C CA . ASN A 1 85 ? -7.338 -4.881 4.207 1.00 95.50 85 ASN A CA 1
ATOM 644 C C . ASN A 1 85 ? -5.854 -5.215 3.981 1.00 95.50 85 ASN A C 1
ATOM 646 O O . ASN A 1 85 ? -5.362 -5.203 2.847 1.00 95.50 85 ASN A O 1
ATOM 650 N N . THR A 1 86 ? -5.141 -5.532 5.058 1.00 95.19 86 THR A N 1
ATOM 651 C CA . THR A 1 86 ? -3.789 -6.087 4.988 1.00 95.19 86 THR A CA 1
ATOM 652 C C . THR A 1 86 ? -3.784 -7.337 4.108 1.00 95.19 86 THR A C 1
ATOM 654 O O . THR A 1 86 ? -4.628 -8.222 4.239 1.00 95.19 86 THR A O 1
ATOM 657 N N . GLY A 1 87 ? -2.819 -7.413 3.193 1.00 93.94 87 GLY A N 1
ATOM 658 C CA . GLY A 1 87 ? -2.674 -8.506 2.234 1.00 93.94 87 GLY A CA 1
ATOM 659 C C . GLY A 1 87 ? -3.372 -8.281 0.891 1.00 93.94 87 GLY A C 1
ATOM 660 O O . GLY A 1 87 ? -3.005 -8.948 -0.081 1.00 93.94 87 GLY A O 1
ATOM 661 N N . THR A 1 88 ? -4.297 -7.318 0.780 1.00 96.44 88 THR A N 1
ATOM 662 C CA . THR A 1 88 ? -4.865 -6.919 -0.517 1.00 96.44 88 THR A CA 1
ATOM 663 C C . THR A 1 88 ? -3.736 -6.544 -1.472 1.00 96.44 88 THR A C 1
ATOM 665 O O . THR A 1 88 ? -2.898 -5.705 -1.150 1.00 96.44 88 THR A O 1
ATOM 668 N N . THR A 1 89 ? -3.700 -7.168 -2.652 1.00 97.19 89 THR A N 1
ATOM 669 C CA . THR A 1 89 ? -2.637 -6.941 -3.639 1.00 97.19 89 THR A CA 1
ATOM 670 C C . THR A 1 89 ? -3.189 -6.259 -4.882 1.00 97.19 89 THR A C 1
ATOM 672 O O . THR A 1 89 ? -4.038 -6.805 -5.585 1.00 97.19 89 THR A O 1
ATOM 675 N N . LEU A 1 90 ? -2.679 -5.065 -5.172 1.00 97.44 90 LEU A N 1
ATOM 676 C CA . LEU A 1 90 ? -3.070 -4.250 -6.316 1.00 97.44 90 LEU A CA 1
ATOM 677 C C . LEU A 1 90 ? -1.992 -4.315 -7.400 1.00 97.44 90 LEU A C 1
ATOM 679 O O . LEU A 1 90 ? -0.799 -4.213 -7.117 1.00 97.44 90 LEU A O 1
ATOM 683 N N . ARG A 1 91 ? -2.405 -4.488 -8.659 1.00 97.62 91 ARG A N 1
ATOM 684 C CA . ARG A 1 91 ? -1.484 -4.640 -9.793 1.00 97.62 91 ARG A CA 1
ATOM 685 C C . ARG A 1 91 ? -1.374 -3.355 -10.607 1.00 97.62 91 ARG A C 1
ATOM 687 O O . ARG A 1 91 ? -2.343 -2.897 -11.208 1.00 97.62 91 ARG A O 1
ATOM 694 N N . LEU A 1 92 ? -0.150 -2.866 -10.746 1.00 96.00 92 LEU A N 1
ATOM 695 C CA . LEU A 1 92 ? 0.248 -1.813 -11.670 1.00 96.00 92 LEU A CA 1
ATOM 696 C C . LEU A 1 92 ? 0.852 -2.443 -12.934 1.00 96.00 92 LEU A C 1
ATOM 698 O O . LEU A 1 92 ? 1.945 -3.019 -12.917 1.00 96.00 92 LEU A O 1
ATOM 702 N N . LYS A 1 93 ? 0.123 -2.353 -14.050 1.00 95.50 93 LYS A N 1
ATOM 703 C CA . LYS A 1 93 ? 0.549 -2.931 -15.335 1.00 95.50 93 LYS A CA 1
ATOM 704 C C . LYS A 1 93 ? 1.787 -2.217 -15.882 1.00 95.50 93 LYS A C 1
ATOM 706 O O . LYS A 1 93 ? 1.864 -0.994 -15.818 1.00 95.50 93 LYS A O 1
ATOM 711 N N . ASN A 1 94 ? 2.717 -2.976 -16.466 1.00 92.88 94 ASN A N 1
ATOM 712 C CA . ASN A 1 94 ? 3.923 -2.456 -17.129 1.00 92.88 94 ASN A CA 1
ATOM 713 C C . ASN A 1 94 ? 4.834 -1.594 -16.228 1.00 92.88 94 ASN A C 1
ATOM 715 O O . ASN A 1 94 ? 5.541 -0.719 -16.719 1.00 92.88 94 ASN A O 1
ATOM 719 N N . ARG A 1 95 ? 4.822 -1.823 -14.909 1.00 89.81 95 ARG A N 1
ATOM 720 C CA . ARG A 1 95 ? 5.682 -1.124 -13.931 1.00 89.81 95 ARG A CA 1
ATOM 721 C C . ARG A 1 95 ? 6.794 -1.996 -13.334 1.00 89.81 95 ARG A C 1
ATOM 723 O O . ARG A 1 95 ? 7.481 -1.560 -12.421 1.00 89.81 95 ARG A O 1
ATOM 730 N N . GLY A 1 96 ? 6.993 -3.203 -13.861 1.00 84.50 96 GLY A N 1
ATOM 731 C CA . GLY A 1 96 ? 8.121 -4.077 -13.523 1.00 84.50 96 GLY A CA 1
ATOM 732 C C . GLY A 1 96 ? 9.326 -3.866 -14.443 1.00 84.50 96 GLY A C 1
ATOM 733 O O . GLY A 1 96 ? 9.401 -2.878 -15.162 1.00 84.50 96 GLY A O 1
ATOM 734 N N . ILE A 1 97 ? 10.270 -4.801 -14.461 1.00 83.88 97 ILE A N 1
ATOM 735 C CA . ILE A 1 97 ? 11.502 -4.725 -15.260 1.00 83.88 97 ILE A CA 1
ATOM 736 C C . ILE A 1 97 ? 11.203 -4.895 -16.759 1.00 83.88 97 ILE A C 1
ATOM 738 O O . ILE A 1 97 ? 10.368 -5.717 -17.150 1.00 83.88 97 ILE A O 1
ATOM 742 N N . ALA A 1 98 ? 11.888 -4.122 -17.608 1.00 83.69 98 ALA A N 1
ATOM 743 C CA . ALA A 1 98 ? 11.810 -4.256 -19.065 1.00 83.69 98 ALA A CA 1
ATOM 744 C C . ALA A 1 98 ? 12.292 -5.643 -19.535 1.00 83.69 98 ALA A C 1
ATOM 746 O O . ALA A 1 98 ? 13.238 -6.200 -18.976 1.00 83.69 98 ALA A O 1
ATOM 747 N N . GLY A 1 99 ? 11.645 -6.211 -20.556 1.00 82.50 99 GLY A N 1
ATOM 748 C CA . GLY A 1 99 ? 12.099 -7.455 -21.175 1.00 82.50 99 GLY A CA 1
ATOM 749 C C . GLY A 1 99 ? 13.350 -7.243 -22.033 1.00 82.50 99 GLY A C 1
ATOM 750 O O . GLY A 1 99 ? 13.571 -6.160 -22.572 1.00 82.50 99 GLY A O 1
ATOM 751 N N . ALA A 1 100 ? 14.165 -8.290 -22.176 1.00 82.38 100 ALA A N 1
ATOM 752 C CA . ALA A 1 100 ? 15.292 -8.278 -23.107 1.00 82.38 100 ALA A CA 1
ATOM 753 C C . ALA A 1 100 ? 14.798 -8.150 -24.560 1.00 82.38 100 ALA A C 1
ATOM 755 O O . ALA A 1 100 ? 13.709 -8.626 -24.880 1.00 82.38 100 ALA A O 1
ATOM 756 N N . ASN A 1 101 ? 15.599 -7.527 -25.432 1.00 82.56 101 ASN A N 1
ATOM 757 C CA . ASN A 1 101 ? 15.347 -7.415 -26.878 1.00 82.56 101 ASN A CA 1
ATOM 758 C C . ASN A 1 101 ? 13.950 -6.872 -27.245 1.00 82.56 101 ASN A C 1
ATOM 760 O O . ASN A 1 101 ? 13.314 -7.355 -28.176 1.00 82.56 101 ASN A O 1
ATOM 764 N N . GLY A 1 102 ? 13.443 -5.892 -26.490 1.00 79.19 102 GLY A N 1
ATOM 765 C CA . GLY A 1 102 ? 12.110 -5.320 -26.723 1.00 79.19 102 GLY A CA 1
ATOM 766 C C . GLY A 1 102 ? 10.951 -6.178 -26.204 1.00 79.19 102 GLY A C 1
ATOM 767 O O . GLY A 1 102 ? 9.791 -5.878 -26.478 1.00 79.19 102 GLY A O 1
ATOM 768 N N . GLY A 1 103 ? 11.237 -7.232 -25.435 1.00 86.75 103 GLY A N 1
ATOM 769 C CA . GLY A 1 103 ? 10.222 -8.047 -24.780 1.00 86.75 103 GLY A CA 1
ATOM 770 C C . GLY A 1 103 ? 9.353 -7.243 -23.807 1.00 86.75 103 GLY A C 1
ATOM 771 O O . GLY A 1 103 ? 9.769 -6.219 -23.259 1.00 86.75 103 GLY A O 1
ATOM 772 N N . ALA A 1 104 ? 8.139 -7.745 -23.557 1.00 89.38 104 ALA A N 1
ATOM 773 C CA . ALA A 1 104 ? 7.161 -7.088 -22.692 1.00 89.38 104 ALA A CA 1
ATOM 774 C C . ALA A 1 104 ? 7.749 -6.706 -21.321 1.00 89.38 104 ALA A C 1
ATOM 776 O O . ALA A 1 104 ? 8.653 -7.358 -20.793 1.00 89.38 104 ALA A O 1
ATOM 777 N N . ARG A 1 105 ? 7.218 -5.653 -20.710 1.00 90.81 105 ARG A N 1
ATOM 778 C CA . ARG A 1 105 ? 7.616 -5.242 -19.363 1.00 90.81 105 ARG A CA 1
ATOM 779 C C . ARG A 1 105 ? 6.880 -6.079 -18.315 1.00 90.81 105 ARG A C 1
ATOM 781 O O . ARG A 1 105 ? 5.747 -6.502 -18.541 1.00 90.81 105 ARG A O 1
ATOM 788 N N . GLY A 1 106 ? 7.524 -6.332 -17.179 1.00 92.44 106 GLY A N 1
ATOM 789 C CA . GLY A 1 106 ? 6.847 -6.898 -16.012 1.00 92.44 106 GLY A CA 1
ATOM 790 C C . GLY A 1 106 ? 5.858 -5.914 -15.380 1.00 92.44 106 GLY A C 1
ATOM 791 O O . GLY A 1 106 ? 5.669 -4.783 -15.836 1.00 92.44 106 GLY A O 1
ATOM 792 N N . ASN A 1 107 ? 5.237 -6.323 -14.286 1.00 96.12 107 ASN A N 1
ATOM 793 C CA . ASN A 1 107 ? 4.271 -5.549 -13.515 1.00 96.12 107 ASN A CA 1
ATOM 794 C C . ASN A 1 107 ? 4.837 -5.191 -12.143 1.00 96.12 107 ASN A C 1
ATOM 796 O O . ASN A 1 107 ? 5.822 -5.772 -11.698 1.00 96.12 107 ASN A O 1
ATOM 800 N N . GLN A 1 108 ? 4.183 -4.255 -11.465 1.00 94.06 108 GLN A N 1
ATOM 801 C CA . GLN A 1 108 ? 4.398 -4.051 -10.042 1.00 94.06 108 GLN A CA 1
ATOM 802 C C . GLN A 1 108 ? 3.159 -4.495 -9.263 1.00 94.06 108 GLN A C 1
ATOM 804 O O . GLN A 1 108 ? 2.035 -4.159 -9.636 1.00 94.06 108 GLN A O 1
ATOM 809 N N . TYR A 1 109 ? 3.364 -5.252 -8.195 1.00 97.12 109 TYR A N 1
ATOM 810 C CA . TYR A 1 109 ? 2.347 -5.695 -7.256 1.00 97.12 109 TYR A CA 1
ATOM 811 C C . TYR A 1 109 ? 2.548 -4.968 -5.934 1.00 97.12 109 TYR A C 1
ATOM 813 O O . TYR A 1 109 ? 3.635 -4.962 -5.362 1.00 97.12 109 TYR A O 1
ATOM 821 N N . VAL A 1 110 ? 1.483 -4.335 -5.470 1.00 95.69 110 VAL A N 1
ATOM 822 C CA . VAL A 1 110 ? 1.460 -3.515 -4.267 1.00 95.69 110 VAL A CA 1
ATOM 823 C C . VAL A 1 110 ? 0.622 -4.255 -3.242 1.00 95.69 110 VAL A C 1
ATOM 825 O O . VAL A 1 110 ? -0.600 -4.308 -3.382 1.00 95.69 110 VAL A O 1
ATOM 828 N N . ARG A 1 111 ? 1.267 -4.868 -2.251 1.00 96.25 111 ARG A N 1
ATOM 829 C CA . ARG A 1 111 ? 0.587 -5.522 -1.133 1.00 96.25 111 ARG A CA 1
ATOM 830 C C . ARG A 1 111 ? 0.340 -4.486 -0.047 1.00 96.25 111 ARG A C 1
ATOM 832 O O . ARG A 1 111 ? 1.287 -3.902 0.465 1.00 96.25 111 ARG A O 1
ATOM 839 N N . LEU A 1 112 ? -0.921 -4.237 0.277 1.00 95.56 112 LEU A N 1
ATOM 840 C CA . LEU A 1 112 ? -1.286 -3.278 1.313 1.00 95.56 112 LEU A CA 1
ATOM 841 C C . LEU A 1 112 ? -1.015 -3.864 2.700 1.00 95.56 112 LEU A C 1
ATOM 843 O O . LEU A 1 112 ? -1.255 -5.052 2.933 1.00 95.56 112 LEU A O 1
ATOM 847 N N . SER A 1 113 ? -0.562 -3.017 3.616 1.00 94.50 113 SER A N 1
ATOM 848 C CA . SER A 1 113 ? -0.397 -3.339 5.031 1.00 94.50 113 SER A CA 1
ATOM 849 C C . SER A 1 113 ? -0.978 -2.209 5.872 1.00 94.50 113 SER A C 1
ATOM 851 O O . SER A 1 113 ? -0.622 -1.049 5.682 1.00 94.50 113 SER A O 1
ATOM 853 N N . LEU A 1 114 ? -1.924 -2.512 6.758 1.00 94.12 114 LEU A N 1
ATOM 854 C CA . LEU A 1 114 ? -2.490 -1.513 7.660 1.00 94.12 114 LEU A CA 1
ATOM 855 C C . LEU A 1 114 ? -1.444 -1.083 8.688 1.00 94.12 114 LEU A C 1
ATOM 857 O O . LEU A 1 114 ? -0.932 -1.911 9.437 1.00 94.12 114 LEU A O 1
ATOM 861 N N . SER A 1 115 ? -1.181 0.220 8.757 1.00 91.88 115 SER A N 1
ATOM 862 C CA . SER A 1 115 ? -0.324 0.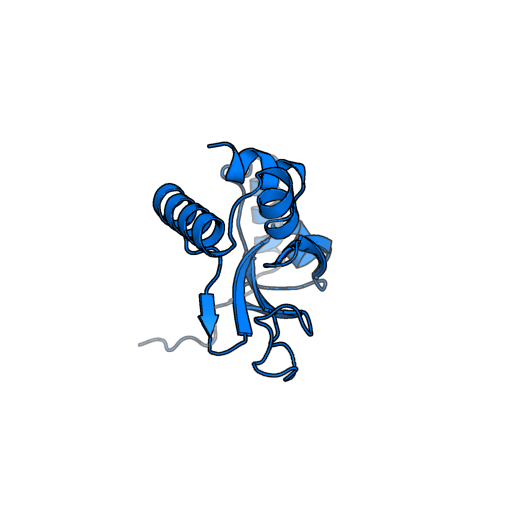822 9.773 1.00 91.88 115 SER A CA 1
ATOM 863 C C . SER A 1 115 ? -1.136 1.777 10.637 1.00 91.88 115 SER A C 1
ATOM 865 O O . SER A 1 115 ? -1.800 2.686 10.134 1.00 91.88 115 SER A O 1
ATOM 867 N N . LEU A 1 116 ? -1.060 1.580 11.950 1.00 89.31 116 LEU A N 1
ATOM 868 C CA . LEU A 1 116 ? -1.634 2.496 12.929 1.00 89.31 116 LEU A CA 1
ATOM 869 C C . LEU A 1 116 ? -0.662 3.652 13.215 1.00 89.31 116 LEU A C 1
ATOM 871 O O . LEU A 1 116 ? 0.549 3.491 13.030 1.00 89.31 116 LEU A O 1
ATOM 875 N N . PRO A 1 117 ? -1.170 4.825 13.632 1.00 87.12 117 PRO A N 1
ATOM 876 C CA . PRO A 1 117 ? -0.312 5.898 14.116 1.00 87.12 117 PRO A CA 1
ATOM 877 C C . PRO A 1 117 ?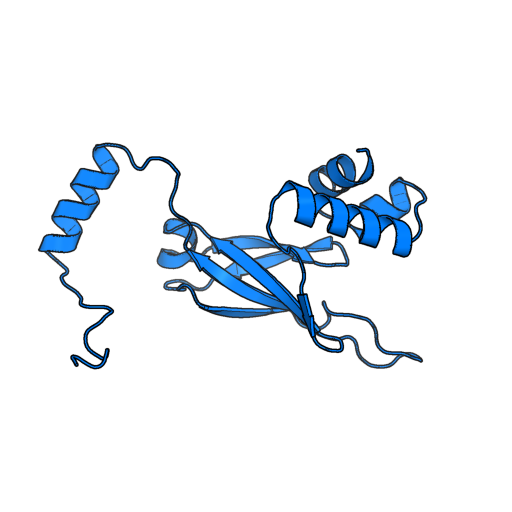 0.408 5.472 15.411 1.00 87.12 117 PRO A C 1
ATOM 879 O O . PRO A 1 117 ? -0.089 4.607 16.132 1.00 87.12 117 PRO A O 1
ATOM 882 N N . PRO A 1 118 ? 1.552 6.094 15.749 1.00 84.56 118 PRO A N 1
ATOM 883 C CA . PRO A 1 118 ? 2.291 5.785 16.978 1.00 84.56 118 PRO A CA 1
ATOM 884 C C . PRO A 1 118 ? 1.517 6.135 18.259 1.00 84.56 118 PRO A C 1
ATOM 886 O O . PRO A 1 118 ? 1.830 5.616 19.324 1.00 84.56 118 PRO A O 1
ATOM 889 N N . SER A 1 119 ? 0.526 7.024 18.161 1.00 87.00 119 SER A N 1
ATOM 890 C CA . SER A 1 119 ? -0.415 7.352 19.228 1.00 87.00 119 SER A CA 1
ATOM 891 C C . SER A 1 119 ? -1.778 7.657 18.615 1.00 87.00 119 SER A C 1
ATOM 893 O O . SER A 1 119 ? -1.863 8.307 17.570 1.00 87.00 119 SER A O 1
ATOM 895 N N . THR A 1 120 ? -2.829 7.159 19.252 1.00 84.19 120 THR A N 1
ATOM 896 C CA . THR A 1 120 ? -4.228 7.297 18.837 1.00 84.19 120 THR A CA 1
ATOM 897 C C . THR A 1 120 ? -4.945 8.447 19.542 1.00 84.19 120 THR A C 1
ATOM 899 O O . THR A 1 120 ? -5.788 9.103 18.930 1.00 84.19 120 THR A O 1
ATOM 902 N N . GLY A 1 121 ? -4.555 8.751 20.784 1.00 91.62 121 GLY A N 1
ATOM 903 C CA . GLY A 1 121 ? -5.157 9.792 21.618 1.00 91.62 121 GLY A CA 1
ATOM 904 C C . GLY A 1 121 ? -6.540 9.415 22.166 1.00 91.62 121 GLY A C 1
ATOM 905 O O . GLY A 1 121 ? -7.283 8.643 21.561 1.00 91.62 121 GLY A O 1
ATOM 906 N N . GLU A 1 122 ? -6.920 10.029 23.291 1.00 93.81 122 GLU A N 1
ATOM 907 C CA . GLU A 1 122 ? -8.123 9.666 24.067 1.00 93.81 122 GLU A CA 1
ATOM 908 C C . GLU A 1 122 ? -9.422 9.683 23.244 1.00 93.81 122 GLU A C 1
ATOM 910 O O . GLU A 1 122 ? -10.284 8.823 23.406 1.00 93.81 122 GLU A O 1
ATOM 915 N N . ALA A 1 123 ? -9.565 10.643 22.325 1.00 92.75 123 ALA A N 1
ATOM 916 C CA . ALA A 1 123 ? -10.769 10.770 21.505 1.00 92.75 123 ALA A CA 1
ATOM 917 C C . ALA A 1 123 ? -10.969 9.583 20.546 1.00 92.75 123 ALA A C 1
ATOM 919 O O . ALA A 1 123 ? -12.104 9.162 20.312 1.00 92.75 123 ALA A O 1
ATOM 920 N N . PHE A 1 124 ? -9.884 9.052 19.974 1.00 91.50 124 PHE A N 1
ATOM 921 C CA . PHE A 1 124 ? -9.957 7.898 19.079 1.00 91.50 124 PHE A CA 1
ATOM 922 C C . PHE A 1 124 ? -10.172 6.605 19.863 1.00 91.50 124 PHE A C 1
ATOM 924 O O . PHE A 1 124 ? -10.971 5.771 19.441 1.00 91.50 124 PHE A O 1
ATOM 931 N N . ASP A 1 125 ? -9.524 6.476 21.021 1.00 93.38 125 ASP A N 1
ATOM 932 C CA . ASP A 1 125 ? -9.672 5.319 21.903 1.00 93.38 125 ASP A CA 1
ATOM 933 C C . ASP A 1 125 ? -11.125 5.190 22.386 1.00 93.38 125 ASP A C 1
ATOM 935 O O . ASP A 1 125 ? -11.758 4.156 22.169 1.00 93.38 125 ASP A O 1
ATOM 939 N N . ALA A 1 126 ? -11.717 6.278 22.894 1.00 95.06 126 ALA A N 1
ATOM 940 C CA . ALA A 1 126 ? -13.118 6.304 23.321 1.00 95.06 126 ALA A CA 1
ATOM 941 C C . ALA A 1 126 ? -14.102 6.011 22.171 1.00 95.06 126 ALA A C 1
ATOM 943 O O . ALA A 1 126 ? -15.142 5.374 22.362 1.00 95.06 126 ALA A O 1
ATOM 944 N N . PHE A 1 127 ? -13.791 6.471 20.953 1.00 94.50 127 PHE A N 1
ATOM 945 C CA . PHE A 1 127 ? -14.573 6.123 19.767 1.00 94.50 127 PHE A CA 1
ATOM 946 C C . PHE A 1 127 ? -14.510 4.618 19.475 1.00 94.50 127 PHE A C 1
ATOM 948 O O . PHE A 1 127 ? -15.554 4.003 19.246 1.00 94.50 127 PHE A O 1
ATOM 955 N N . LEU A 1 128 ? -13.309 4.033 19.485 1.00 93.50 128 LEU A N 1
ATOM 956 C CA . LEU A 1 128 ? -13.109 2.619 19.188 1.00 93.50 128 LEU A CA 1
ATOM 957 C C . LEU A 1 128 ? -13.722 1.706 20.246 1.00 93.50 128 LEU A C 1
ATOM 959 O O . LEU A 1 128 ? -14.287 0.680 19.871 1.00 93.50 128 LEU A O 1
ATOM 963 N N . GLU A 1 129 ? -13.660 2.066 21.528 1.00 94.75 129 GLU A N 1
ATOM 964 C CA . GLU A 1 129 ? -14.309 1.317 22.609 1.00 94.75 129 GLU A CA 1
ATOM 965 C C . GLU A 1 129 ? -15.816 1.202 22.371 1.00 94.75 129 GLU A C 1
ATOM 967 O O . GLU A 1 129 ? -16.357 0.095 22.307 1.00 94.75 129 GLU A O 1
ATOM 972 N N . ARG A 1 130 ? -16.486 2.340 22.145 1.00 96.69 130 ARG A N 1
ATOM 973 C CA . ARG A 1 130 ? -17.926 2.364 21.858 1.00 96.69 130 ARG A CA 1
ATOM 974 C C . ARG A 1 130 ? -18.257 1.589 20.585 1.00 96.69 130 ARG A C 1
ATOM 976 O O . ARG A 1 130 ? -19.144 0.741 20.594 1.00 96.69 130 ARG A O 1
ATOM 983 N N . TRP A 1 131 ? -17.537 1.858 19.495 1.00 95.38 131 TRP A N 1
ATOM 984 C CA . TRP A 1 131 ? -17.814 1.223 18.208 1.00 95.38 131 TRP A CA 1
ATOM 985 C C . TRP A 1 131 ? -17.636 -0.299 18.270 1.00 95.38 131 TRP A C 1
ATOM 987 O O . TRP A 1 131 ? -18.477 -1.028 17.746 1.00 95.38 131 TRP A O 1
ATOM 997 N N . SER A 1 132 ? -16.5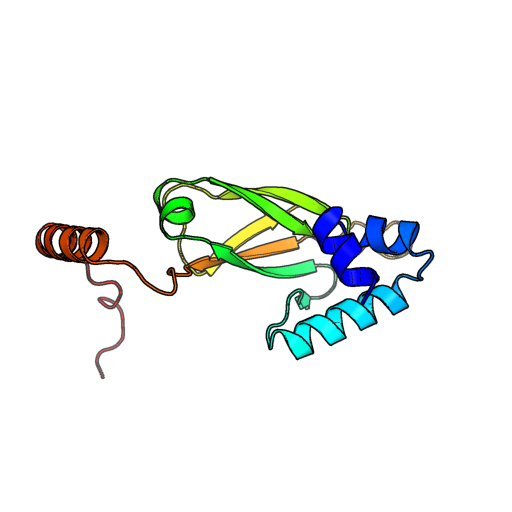87 -0.779 18.944 1.00 94.50 132 SER A N 1
ATOM 998 C CA . SER A 1 132 ? -16.284 -2.212 19.058 1.00 94.50 132 SER A CA 1
ATOM 999 C C . SER A 1 132 ? -17.294 -2.959 19.929 1.00 94.50 132 SER A C 1
ATOM 1001 O O . SER A 1 132 ? -17.590 -4.118 19.645 1.00 94.50 132 SER A O 1
ATOM 1003 N N . ALA A 1 133 ? -17.849 -2.306 20.956 1.00 95.56 133 ALA A N 1
ATOM 1004 C CA . ALA A 1 133 ? -18.924 -2.873 21.769 1.00 95.56 133 ALA A CA 1
ATOM 1005 C C . ALA A 1 133 ? -20.228 -3.042 20.967 1.00 95.56 133 ALA A C 1
ATOM 1007 O O . ALA A 1 133 ? -20.928 -4.040 21.124 1.00 95.56 133 ALA A O 1
ATOM 1008 N N . GLU A 1 134 ? -20.535 -2.088 20.086 1.00 96.88 134 GLU A N 1
ATOM 1009 C CA . GLU A 1 134 ? -21.729 -2.112 19.230 1.00 96.88 134 GLU A CA 1
ATOM 1010 C C . GLU A 1 134 ? -21.578 -3.030 18.002 1.00 96.88 134 GLU A C 1
ATOM 1012 O O . GLU A 1 134 ? -22.572 -3.552 17.498 1.00 96.88 134 GLU A O 1
ATOM 1017 N N . HIS A 1 135 ? -20.348 -3.247 17.520 1.00 94.88 135 HIS A N 1
ATOM 1018 C CA . HIS A 1 135 ? -20.057 -3.976 16.278 1.00 94.88 135 HIS A CA 1
ATOM 1019 C C . HIS A 1 135 ? -19.051 -5.118 16.498 1.00 94.88 135 HIS A C 1
ATOM 1021 O O . HIS A 1 135 ? -17.976 -5.122 15.886 1.00 94.88 135 HIS A O 1
ATOM 1027 N N . PRO A 1 136 ? -19.364 -6.113 17.348 1.00 93.00 136 PRO A N 1
ATOM 1028 C CA . PRO A 1 136 ? -18.452 -7.216 17.592 1.00 93.00 136 PRO A CA 1
ATOM 1029 C C . PRO A 1 136 ? -18.273 -8.055 16.322 1.00 93.00 136 PRO A C 1
ATOM 1031 O O . PRO A 1 136 ? -19.233 -8.524 15.708 1.00 93.00 136 PRO A O 1
ATOM 1034 N N . TYR A 1 137 ? -17.021 -8.289 15.944 1.00 92.81 137 TYR A N 1
ATOM 1035 C CA . TYR A 1 137 ? -16.654 -9.267 14.928 1.00 92.81 137 TYR A CA 1
ATOM 1036 C C . TYR A 1 137 ? -15.406 -10.021 15.377 1.00 92.81 137 TYR A C 1
ATOM 1038 O O . TYR A 1 137 ? -14.525 -9.458 16.025 1.00 92.81 137 TYR A O 1
ATOM 1046 N N . ASP A 1 138 ? -15.321 -11.300 15.015 1.00 93.00 138 ASP A N 1
ATOM 1047 C CA . ASP A 1 138 ? -14.155 -12.121 15.323 1.00 93.00 138 ASP A CA 1
ATOM 1048 C C . ASP A 1 138 ? -13.352 -12.425 14.047 1.00 93.00 138 ASP A C 1
ATOM 1050 O O . ASP A 1 138 ? -13.744 -13.298 13.260 1.00 93.00 138 ASP A O 1
ATOM 1054 N N . PRO A 1 139 ? -12.214 -11.739 13.819 1.00 90.69 139 PRO A N 1
ATOM 1055 C CA . PRO A 1 139 ? -11.341 -12.040 12.689 1.00 90.69 139 PRO A CA 1
ATOM 1056 C C . PRO A 1 139 ? -10.663 -13.418 12.805 1.00 90.69 139 PRO A C 1
ATOM 1058 O O . PRO A 1 139 ? -10.072 -13.883 11.832 1.00 90.69 139 PRO A O 1
ATOM 1061 N N . ARG A 1 140 ? -10.742 -14.087 13.964 1.00 93.56 140 ARG A N 1
ATOM 1062 C CA . ARG A 1 140 ? -10.099 -15.376 14.264 1.00 93.56 140 ARG A CA 1
ATOM 1063 C C . ARG A 1 140 ? -11.071 -16.554 14.299 1.00 93.56 140 ARG A C 1
ATOM 1065 O O . ARG A 1 140 ? -10.621 -17.672 14.525 1.00 93.56 140 ARG A O 1
ATOM 1072 N N . LYS A 1 141 ? -12.351 -16.348 13.976 1.00 92.69 141 LYS A N 1
ATOM 1073 C CA . LYS A 1 141 ? -13.408 -17.376 14.068 1.00 92.69 141 LYS A CA 1
ATOM 1074 C C . LYS A 1 141 ? -13.124 -18.691 13.326 1.00 92.69 141 LYS A C 1
ATOM 1076 O O . LYS A 1 141 ? -13.732 -19.707 13.630 1.00 92.69 141 LYS A O 1
ATOM 1081 N N . ASN A 1 142 ? -12.238 -18.657 12.328 1.00 88.62 142 ASN A N 1
ATOM 1082 C CA . ASN A 1 142 ? -11.872 -19.807 11.496 1.00 88.62 142 ASN A CA 1
ATOM 1083 C C . ASN A 1 142 ? -10.463 -20.351 11.802 1.00 88.62 142 ASN A C 1
ATOM 1085 O O . ASN A 1 142 ? -9.963 -21.183 11.045 1.00 88.62 142 ASN A O 1
ATOM 1089 N N . LEU A 1 143 ? -9.777 -19.854 12.837 1.00 88.12 143 LEU A N 1
ATOM 1090 C CA . LEU A 1 143 ? -8.480 -20.402 13.226 1.00 88.12 143 LEU A CA 1
ATOM 1091 C C . LEU A 1 143 ? -8.679 -21.742 13.947 1.00 88.12 143 LEU A C 1
ATOM 1093 O O . LEU A 1 143 ? -9.590 -21.847 14.770 1.00 88.12 143 LEU A O 1
ATOM 1097 N N . PRO A 1 144 ? -7.836 -22.758 13.674 1.00 80.38 144 PRO A N 1
ATOM 1098 C CA . PRO A 1 144 ? -7.893 -24.015 14.403 1.00 80.38 144 PRO A CA 1
ATOM 1099 C C . PRO A 1 144 ? -7.702 -23.735 15.892 1.00 80.38 144 PRO A C 1
ATOM 1101 O O . PRO A 1 144 ? -6.687 -23.168 16.299 1.00 80.38 144 PRO A O 1
ATOM 1104 N N . THR A 1 145 ? -8.689 -24.104 16.698 1.00 77.19 145 THR A N 1
ATOM 1105 C CA . THR A 1 145 ? -8.514 -24.204 18.146 1.00 77.19 145 THR A CA 1
ATOM 1106 C C . THR A 1 145 ? -7.891 -25.575 18.381 1.00 77.19 145 THR A C 1
ATOM 1108 O O . THR A 1 145 ? -8.452 -26.571 17.926 1.00 77.19 145 THR A O 1
ATOM 1111 N N . GLY A 1 146 ? -6.671 -25.596 18.923 1.00 62.62 146 GLY A N 1
ATOM 1112 C CA . GLY A 1 146 ? -5.938 -26.836 19.202 1.00 62.62 146 GLY A CA 1
ATOM 1113 C C . GLY A 1 146 ? -6.649 -27.747 20.191 1.00 62.62 146 GLY A C 1
ATOM 1114 O O . GLY A 1 146 ? -7.549 -27.255 20.909 1.00 62.62 146 GLY A O 1
#

Radius of gyration: 19.06 Å; chains: 1; bounding box: 46×42×51 Å